Protein AF-A0A6M3M272-F1 (afdb_monomer_lite)

Sequence (73 aa):
MSDRKQYTAFCQQSDGKGTIWIDTVTASGPMDAIGEARAKCANDWEYDVEDVHCLGLATGNVEIVYWEDLNDD

Structure (mmCIF, N/CA/C/O backbone):
data_AF-A0A6M3M272-F1
#
_entry.id   AF-A0A6M3M272-F1
#
loop_
_atom_site.group_PDB
_atom_site.id
_atom_site.type_symbol
_atom_site.label_atom_id
_atom_site.label_alt_id
_atom_site.label_comp_id
_atom_site.label_asym_id
_atom_site.label_entity_id
_atom_site.label_seq_id
_atom_site.pdbx_PDB_ins_code
_atom_site.Cartn_x
_atom_site.Cartn_y
_atom_site.Cartn_z
_atom_site.occupancy
_atom_site.B_iso_or_equiv
_atom_site.auth_seq_id
_atom_site.auth_comp_id
_atom_site.auth_asym_id
_atom_site.auth_atom_id
_atom_site.pdbx_PDB_model_num
ATOM 1 N N . MET A 1 1 ? -15.399 16.933 15.631 1.00 51.84 1 MET A N 1
ATOM 2 C CA . MET A 1 1 ? -14.012 16.446 15.487 1.00 51.84 1 MET A CA 1
ATOM 3 C C . MET A 1 1 ? -14.081 15.301 14.495 1.00 51.84 1 MET A C 1
ATOM 5 O O . MET A 1 1 ? -14.900 14.426 14.724 1.00 51.84 1 MET A O 1
ATOM 9 N N . SER A 1 2 ? -13.369 15.350 13.364 1.00 66.44 2 SER A N 1
ATOM 10 C CA . SER A 1 2 ? -13.323 14.179 12.473 1.00 66.44 2 SER A CA 1
ATOM 11 C C . SER A 1 2 ? -12.594 13.055 13.195 1.00 66.44 2 SER A C 1
ATOM 13 O O . SER A 1 2 ? -11.449 13.249 13.610 1.00 66.44 2 SER A O 1
ATOM 15 N N . ASP A 1 3 ? -13.252 11.909 13.345 1.00 83.94 3 ASP A N 1
ATOM 16 C CA . ASP A 1 3 ? -12.640 10.693 13.871 1.00 83.94 3 ASP A CA 1
ATOM 17 C C . ASP A 1 3 ? -11.623 10.180 12.852 1.00 83.94 3 ASP A C 1
ATOM 19 O O . ASP A 1 3 ? -11.962 9.461 11.909 1.00 83.94 3 ASP A O 1
ATOM 23 N N . ARG A 1 4 ? -10.363 10.594 13.018 1.00 89.75 4 ARG A N 1
ATOM 24 C CA . ARG A 1 4 ? -9.263 10.047 12.229 1.00 89.75 4 ARG A CA 1
ATOM 25 C C . ARG A 1 4 ? -9.025 8.601 12.646 1.00 89.75 4 ARG A C 1
ATOM 27 O O . ARG A 1 4 ? -8.913 8.299 13.832 1.00 89.75 4 ARG A O 1
ATOM 34 N N . LYS A 1 5 ? -8.950 7.717 11.657 1.00 93.31 5 LYS A N 1
ATOM 35 C CA . LYS A 1 5 ? -8.734 6.281 11.828 1.00 93.31 5 LYS A CA 1
ATOM 36 C C . LYS A 1 5 ? -7.419 5.883 11.191 1.00 93.31 5 LYS A C 1
ATOM 38 O O . LYS A 1 5 ? -6.951 6.527 10.252 1.00 93.31 5 LYS A O 1
ATOM 43 N N . GLN A 1 6 ? -6.852 4.816 11.726 1.00 95.62 6 GLN A N 1
ATOM 44 C CA . GLN A 1 6 ? -5.658 4.195 11.197 1.00 95.62 6 GLN A CA 1
ATOM 45 C C . GLN A 1 6 ? -6.044 3.206 10.091 1.00 95.62 6 GLN A C 1
ATOM 47 O O . GLN A 1 6 ? -6.978 2.418 10.265 1.00 95.62 6 GLN A O 1
ATOM 52 N N . TYR A 1 7 ? -5.332 3.268 8.971 1.00 97.38 7 TYR A N 1
ATOM 53 C CA . TYR A 1 7 ? -5.485 2.366 7.837 1.00 97.38 7 TYR A CA 1
ATOM 54 C C . TYR A 1 7 ? -4.124 1.771 7.498 1.00 97.38 7 TYR A C 1
ATOM 56 O O . TYR A 1 7 ? -3.156 2.517 7.355 1.00 97.38 7 TYR A O 1
ATOM 64 N N . THR A 1 8 ? -4.060 0.456 7.336 1.00 97.75 8 THR A N 1
ATOM 65 C CA . THR A 1 8 ? -2.940 -0.201 6.658 1.00 97.75 8 THR A CA 1
ATOM 66 C C . THR A 1 8 ? -3.181 -0.072 5.163 1.00 97.75 8 THR A C 1
ATOM 68 O O . THR A 1 8 ? -4.223 -0.506 4.671 1.00 97.75 8 THR A O 1
ATOM 71 N N . ALA A 1 9 ? -2.259 0.566 4.460 1.00 97.69 9 ALA A N 1
ATOM 72 C CA . ALA A 1 9 ? -2.337 0.810 3.035 1.00 97.69 9 ALA A CA 1
ATOM 73 C C . ALA A 1 9 ? -1.378 -0.097 2.275 1.00 97.69 9 ALA A C 1
ATOM 75 O O . ALA A 1 9 ? -0.287 -0.394 2.751 1.00 97.69 9 ALA A O 1
ATOM 76 N N . PHE A 1 10 ? -1.809 -0.495 1.084 1.00 96.38 10 PHE A N 1
ATOM 77 C CA . PHE A 1 10 ? -1.046 -1.318 0.158 1.00 96.38 10 PHE A CA 1
ATOM 78 C C . PHE A 1 10 ? -0.892 -0.510 -1.125 1.00 96.38 10 PHE A C 1
ATOM 80 O O . PHE A 1 10 ? -1.893 -0.183 -1.770 1.00 96.38 10 PHE A O 1
ATOM 87 N N . CYS A 1 11 ? 0.335 -0.145 -1.470 1.00 96.88 11 CYS A N 1
ATOM 88 C CA . CYS A 1 11 ? 0.642 0.668 -2.639 1.00 96.88 11 CYS A CA 1
ATOM 89 C C . CYS A 1 11 ? 1.604 -0.069 -3.570 1.00 96.88 11 CYS A C 1
ATOM 91 O O . CYS A 1 11 ? 2.454 -0.827 -3.120 1.00 96.88 11 CYS A O 1
ATOM 93 N N . GLN A 1 12 ? 1.469 0.174 -4.867 1.00 95.56 12 GLN A N 1
ATOM 94 C CA . GLN A 1 12 ? 2.359 -0.322 -5.911 1.00 95.56 12 GLN A CA 1
ATOM 95 C C . GLN A 1 12 ? 2.723 0.824 -6.855 1.00 95.56 12 GLN A C 1
ATOM 97 O O . GLN A 1 12 ? 2.002 1.824 -6.921 1.00 95.56 12 GLN A O 1
ATOM 102 N N . GLN A 1 13 ? 3.794 0.668 -7.630 1.00 93.31 13 GLN A N 1
ATOM 103 C CA . GLN A 1 13 ? 4.015 1.505 -8.799 1.00 93.31 13 GLN A CA 1
ATOM 104 C C . GLN A 1 13 ? 2.836 1.372 -9.783 1.00 93.31 13 GLN A C 1
ATOM 106 O O . GLN A 1 13 ? 2.242 0.304 -9.948 1.00 93.31 13 GLN A O 1
ATOM 111 N N . SER A 1 14 ? 2.467 2.474 -10.431 1.00 91.62 14 SER A N 1
ATOM 112 C CA . SER A 1 14 ? 1.306 2.577 -11.323 1.00 91.62 14 SER A CA 1
ATOM 113 C C . SER A 1 14 ? 1.401 1.695 -12.572 1.00 91.62 14 SER A C 1
ATOM 115 O O . SER A 1 14 ? 0.375 1.350 -13.158 1.00 91.62 14 SER A O 1
ATOM 117 N N . ASP A 1 15 ? 2.611 1.294 -12.963 1.00 87.88 15 ASP A N 1
ATOM 118 C CA . ASP A 1 15 ? 2.859 0.377 -14.076 1.00 87.88 15 ASP A CA 1
ATOM 119 C C . ASP A 1 15 ? 2.606 -1.100 -13.716 1.00 87.88 15 ASP A C 1
ATOM 121 O O . ASP A 1 15 ? 2.743 -1.977 -14.574 1.00 87.88 15 ASP A O 1
ATOM 125 N N . GLY A 1 16 ? 2.213 -1.374 -12.467 1.00 82.62 16 GLY A N 1
ATOM 126 C CA . GLY A 1 16 ? 1.944 -2.713 -11.953 1.00 82.62 16 GLY A CA 1
ATOM 127 C C . GLY A 1 16 ? 3.204 -3.552 -11.746 1.00 82.62 16 GLY A C 1
ATOM 128 O O . GLY A 1 16 ? 3.099 -4.772 -11.601 1.00 82.62 16 GLY A O 1
ATOM 129 N N . LYS A 1 17 ? 4.389 -2.930 -11.766 1.00 78.31 17 LYS A N 1
ATOM 130 C CA . LYS A 1 17 ? 5.672 -3.582 -11.504 1.00 78.31 17 LYS A CA 1
ATOM 131 C C . LYS A 1 17 ? 6.196 -3.206 -10.119 1.00 78.31 17 LYS A C 1
ATOM 133 O O . LYS A 1 17 ? 5.734 -2.263 -9.483 1.00 78.31 17 LYS A O 1
ATOM 138 N N . GLY A 1 18 ? 7.172 -3.978 -9.648 1.00 76.75 18 GLY A N 1
ATOM 139 C CA . GLY A 1 18 ? 7.855 -3.725 -8.382 1.00 76.75 18 GLY A CA 1
ATOM 140 C C . GLY A 1 18 ? 7.128 -4.261 -7.148 1.00 76.75 18 GLY A C 1
ATOM 141 O O . GLY A 1 18 ? 6.073 -4.889 -7.236 1.00 76.75 18 GLY A O 1
ATOM 142 N N . THR A 1 19 ? 7.758 -4.018 -5.999 1.00 89.44 19 THR A N 1
ATOM 143 C CA . THR A 1 19 ? 7.300 -4.437 -4.668 1.00 89.44 19 THR A CA 1
ATOM 144 C C . THR A 1 19 ? 6.056 -3.660 -4.237 1.00 89.44 19 THR A C 1
ATOM 146 O O . THR A 1 19 ? 5.820 -2.523 -4.655 1.00 89.44 19 THR A O 1
ATOM 149 N N . ILE A 1 20 ? 5.258 -4.279 -3.378 1.00 93.62 20 ILE A N 1
ATOM 150 C CA . ILE A 1 20 ? 4.160 -3.639 -2.683 1.00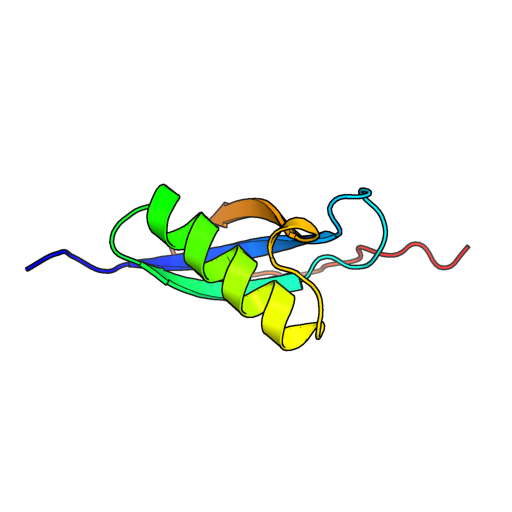 93.62 20 ILE A CA 1
ATOM 151 C C . ILE A 1 20 ? 4.710 -2.936 -1.448 1.00 93.62 20 ILE A C 1
ATOM 153 O O . ILE A 1 20 ? 5.239 -3.541 -0.518 1.00 93.62 20 ILE A O 1
ATOM 157 N N . TRP A 1 21 ? 4.515 -1.627 -1.410 1.00 95.19 21 TRP A N 1
ATOM 158 C CA . TRP A 1 21 ? 4.710 -0.841 -0.208 1.00 95.19 21 TRP A CA 1
ATOM 159 C C . TRP A 1 21 ? 3.533 -1.062 0.739 1.00 95.19 21 TRP A C 1
ATOM 161 O O . TRP A 1 21 ? 2.368 -0.928 0.350 1.00 95.19 21 TRP A O 1
ATOM 171 N N . ILE A 1 22 ? 3.842 -1.392 1.990 1.00 95.38 22 ILE A N 1
ATOM 172 C CA . ILE A 1 22 ? 2.852 -1.574 3.047 1.00 95.38 22 ILE A CA 1
ATOM 173 C C . ILE A 1 22 ? 3.247 -0.704 4.225 1.00 95.38 22 ILE A C 1
ATOM 175 O O . ILE A 1 22 ? 4.286 -0.914 4.845 1.00 95.38 22 ILE A O 1
ATOM 179 N N . ASP A 1 23 ? 2.389 0.245 4.571 1.00 96.19 23 ASP A N 1
ATOM 180 C CA . ASP A 1 23 ? 2.542 1.015 5.797 1.00 96.19 23 ASP A CA 1
ATOM 181 C C . ASP A 1 23 ? 1.188 1.557 6.250 1.00 96.19 23 ASP A C 1
ATOM 183 O O . ASP A 1 23 ? 0.136 1.370 5.640 1.00 96.19 23 ASP A O 1
ATOM 187 N N . THR A 1 24 ? 1.216 2.234 7.378 1.00 96.06 24 THR A N 1
ATOM 188 C CA . THR A 1 24 ? 0.074 2.767 8.062 1.00 96.06 24 THR A CA 1
ATOM 189 C C . THR A 1 24 ? -0.055 4.269 7.831 1.00 96.06 24 THR A C 1
ATOM 191 O O . THR A 1 24 ? 0.911 5.032 7.948 1.00 96.06 24 THR A O 1
ATOM 194 N N . VAL A 1 25 ? -1.288 4.706 7.571 1.00 96.88 25 VAL A N 1
ATOM 195 C CA . VAL A 1 25 ? -1.681 6.115 7.451 1.00 96.88 25 VAL A CA 1
ATOM 196 C C . VAL A 1 25 ? -2.865 6.431 8.357 1.00 96.88 25 VAL A C 1
ATOM 198 O O . VAL A 1 25 ? -3.627 5.550 8.755 1.00 96.88 25 VAL A O 1
ATOM 201 N N . THR A 1 26 ? -3.017 7.702 8.723 1.00 95.94 26 THR A N 1
ATOM 202 C CA . THR A 1 26 ? -4.107 8.166 9.591 1.00 95.94 26 THR A CA 1
ATOM 203 C C . THR A 1 26 ? -4.928 9.225 8.877 1.00 95.94 26 THR A C 1
ATOM 205 O O . THR A 1 26 ? -4.420 10.307 8.598 1.00 95.94 26 THR A O 1
ATOM 208 N N . ALA A 1 27 ? -6.207 8.947 8.631 1.00 96.19 27 ALA A N 1
ATOM 209 C CA . ALA A 1 27 ? -7.067 9.827 7.842 1.00 96.19 27 ALA A CA 1
ATOM 210 C C . ALA A 1 27 ? -8.525 9.816 8.321 1.00 96.19 27 ALA A C 1
ATOM 212 O O . ALA A 1 27 ? -8.936 8.942 9.087 1.00 96.19 27 ALA A O 1
ATOM 213 N N . SER A 1 28 ? -9.324 10.789 7.876 1.00 95.31 28 SER A N 1
ATOM 214 C CA . SER A 1 28 ? -10.736 10.921 8.284 1.00 95.31 28 SER A CA 1
ATOM 215 C C . SER A 1 28 ? -11.664 9.930 7.573 1.00 95.31 28 SER A C 1
ATOM 217 O O . SER A 1 28 ? -12.765 9.658 8.046 1.00 95.31 28 SER A O 1
ATOM 219 N N . GLY A 1 29 ? -11.224 9.365 6.449 1.00 95.38 29 GLY A N 1
ATOM 220 C CA . GLY A 1 29 ? -11.985 8.402 5.664 1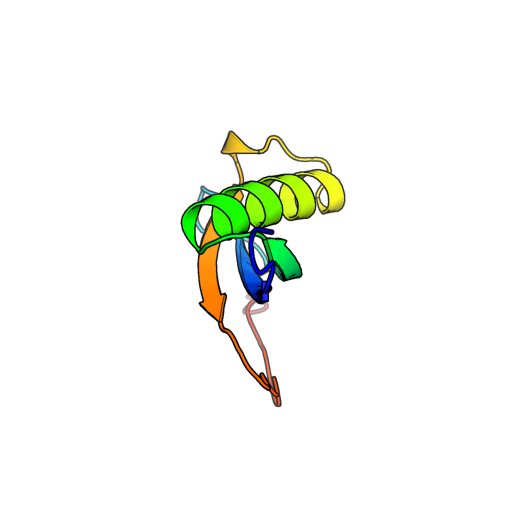.00 95.38 29 GLY A CA 1
ATOM 221 C C . GLY A 1 29 ? -11.120 7.702 4.614 1.00 95.38 29 GLY A C 1
ATOM 222 O O . GLY A 1 29 ? -9.958 8.070 4.441 1.00 95.38 29 GLY A O 1
ATOM 223 N N . PRO A 1 30 ? -11.674 6.711 3.894 1.00 95.94 30 PRO A N 1
ATOM 224 C CA . PRO A 1 30 ? -10.918 5.921 2.923 1.00 95.94 30 PRO A CA 1
ATOM 225 C C . PRO A 1 30 ? -10.329 6.744 1.772 1.00 95.94 30 PRO A C 1
ATOM 227 O O . PRO A 1 30 ? -9.194 6.511 1.381 1.00 95.94 30 PRO A O 1
ATOM 230 N N . MET A 1 31 ? -11.061 7.736 1.252 1.00 96.50 31 MET A N 1
ATOM 231 C CA . MET A 1 31 ? -10.561 8.573 0.150 1.00 96.50 31 MET A CA 1
ATOM 232 C C . MET A 1 31 ? -9.365 9.431 0.575 1.00 96.50 31 MET A C 1
ATOM 234 O O . MET A 1 31 ? -8.380 9.509 -0.155 1.00 96.50 31 MET A O 1
ATOM 238 N N . ASP A 1 32 ? -9.422 10.004 1.779 1.00 96.81 32 ASP A N 1
ATOM 239 C CA . ASP A 1 32 ? -8.297 10.741 2.359 1.00 96.81 32 ASP A CA 1
ATOM 240 C C . ASP A 1 32 ? -7.114 9.794 2.620 1.00 96.81 32 ASP A C 1
ATOM 242 O O . ASP A 1 32 ? -5.978 10.120 2.297 1.00 96.81 32 ASP A O 1
ATOM 246 N N . ALA A 1 33 ? -7.377 8.589 3.143 1.00 97.62 33 ALA A N 1
ATOM 247 C CA . ALA A 1 33 ? -6.349 7.578 3.387 1.00 97.62 33 ALA A CA 1
ATOM 248 C C . ALA A 1 33 ? -5.647 7.130 2.097 1.00 97.62 33 ALA A C 1
ATOM 250 O O . ALA A 1 33 ? -4.438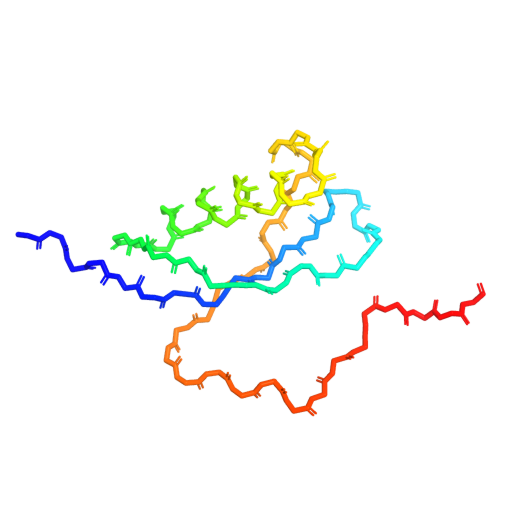 6.939 2.120 1.00 97.62 33 ALA A O 1
ATOM 251 N N . ILE A 1 34 ? -6.364 7.011 0.974 1.00 98.19 34 ILE A N 1
ATOM 252 C CA . ILE A 1 34 ? -5.760 6.731 -0.338 1.00 98.19 34 ILE A CA 1
ATOM 253 C C . ILE A 1 34 ? -4.802 7.859 -0.734 1.00 98.19 34 ILE A C 1
ATOM 255 O O . ILE A 1 34 ? -3.692 7.586 -1.185 1.00 98.19 34 ILE A O 1
ATOM 259 N N . GLY A 1 35 ? -5.211 9.121 -0.566 1.00 97.75 35 GLY A N 1
ATOM 260 C CA . GLY A 1 35 ? -4.359 10.274 -0.870 1.00 97.75 35 GLY A CA 1
ATOM 261 C C . GLY A 1 35 ? -3.083 10.292 -0.027 1.00 97.75 35 GLY A C 1
ATOM 262 O O . GLY A 1 35 ? -1.986 10.388 -0.573 1.00 97.75 35 GLY A O 1
ATOM 263 N N . GLU A 1 36 ? -3.228 10.119 1.288 1.00 97.88 36 GLU A N 1
ATOM 264 C CA . GLU A 1 36 ? -2.110 10.060 2.239 1.00 97.88 36 GLU A CA 1
ATOM 265 C C . GLU A 1 36 ? -1.181 8.869 1.964 1.00 97.88 36 GLU A C 1
ATOM 267 O O . GLU A 1 36 ? 0.038 9.013 1.987 1.00 97.88 36 GLU A O 1
ATOM 272 N N . ALA A 1 37 ? -1.739 7.694 1.654 1.00 98.31 37 ALA A N 1
ATOM 273 C CA . ALA A 1 37 ? -0.962 6.500 1.336 1.00 98.31 3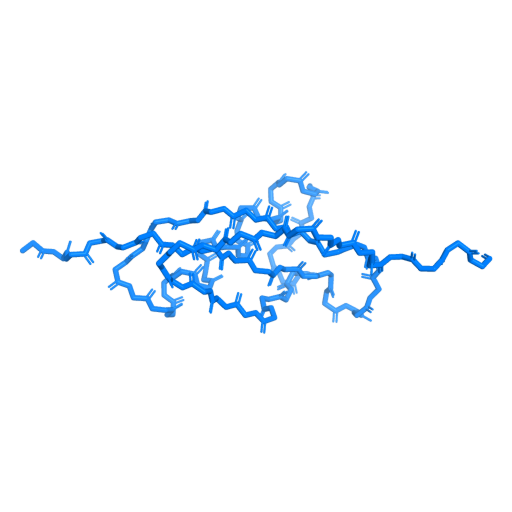7 ALA A CA 1
ATOM 274 C C . ALA A 1 37 ? -0.136 6.677 0.063 1.00 98.31 37 ALA A C 1
ATOM 276 O O . ALA A 1 37 ? 1.042 6.329 0.049 1.00 98.31 37 ALA A O 1
ATOM 277 N N . ARG A 1 38 ? -0.726 7.257 -0.990 1.00 98.25 38 ARG A N 1
ATOM 278 C CA . ARG A 1 38 ? -0.004 7.550 -2.234 1.00 98.25 38 ARG A CA 1
ATOM 279 C C . ARG A 1 38 ? 1.099 8.577 -2.009 1.00 98.25 38 ARG A C 1
ATOM 281 O O . ARG A 1 38 ? 2.209 8.365 -2.476 1.00 98.25 38 ARG A O 1
ATOM 288 N N . ALA A 1 39 ? 0.818 9.652 -1.269 1.00 98.19 39 ALA A N 1
ATOM 289 C CA . ALA A 1 39 ? 1.804 10.688 -0.970 1.00 98.19 39 ALA A CA 1
ATOM 290 C C . ALA A 1 39 ? 2.981 10.150 -0.141 1.00 98.19 39 ALA A C 1
ATOM 292 O O . ALA A 1 39 ? 4.135 10.442 -0.447 1.00 98.19 39 ALA A O 1
ATOM 293 N N . LYS A 1 40 ? 2.695 9.337 0.881 1.00 98.31 40 LYS A N 1
ATOM 294 C CA . LYS A 1 40 ? 3.722 8.741 1.740 1.00 98.31 40 LYS A CA 1
ATOM 295 C C . LYS A 1 40 ? 4.569 7.713 0.992 1.00 98.31 40 LYS A C 1
ATOM 297 O O . LYS A 1 40 ? 5.787 7.797 1.038 1.00 98.31 40 LYS A O 1
ATOM 302 N N . CYS A 1 41 ? 3.934 6.803 0.257 1.00 97.94 41 CYS A N 1
ATOM 303 C CA . CYS A 1 41 ? 4.634 5.819 -0.566 1.00 97.94 41 CYS A CA 1
ATOM 304 C C . CYS A 1 41 ? 5.522 6.493 -1.624 1.00 97.94 41 CYS A C 1
ATOM 306 O O . CYS A 1 41 ? 6.688 6.139 -1.751 1.00 97.94 41 CYS A O 1
ATOM 308 N N . ALA A 1 42 ? 5.010 7.517 -2.315 1.00 97.38 42 ALA A N 1
ATOM 309 C CA . ALA A 1 42 ? 5.788 8.288 -3.283 1.00 97.38 42 ALA A CA 1
ATOM 310 C C . ALA A 1 42 ? 7.009 8.956 -2.636 1.00 97.38 42 ALA A C 1
ATOM 312 O O . ALA A 1 42 ? 8.103 8.890 -3.182 1.00 97.38 42 ALA A O 1
ATOM 313 N N .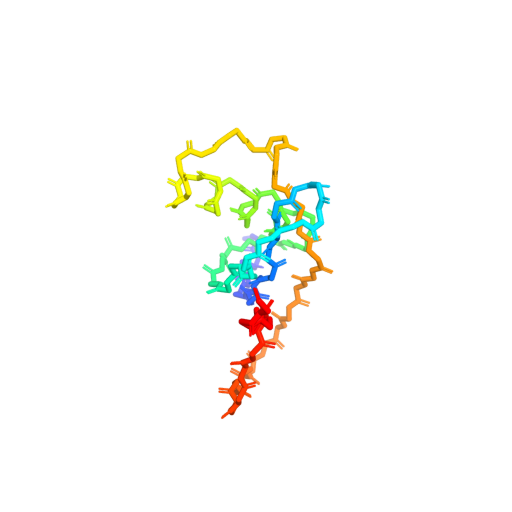 ASN A 1 43 ? 6.848 9.537 -1.443 1.00 97.69 43 ASN A N 1
ATOM 314 C CA . ASN A 1 43 ? 7.965 10.096 -0.687 1.00 97.69 43 ASN A CA 1
ATOM 315 C C . ASN A 1 43 ? 9.005 9.028 -0.305 1.00 97.69 43 ASN A C 1
ATOM 317 O O . ASN A 1 43 ? 10.197 9.274 -0.448 1.00 97.69 43 ASN A O 1
ATOM 321 N N . ASP A 1 44 ? 8.567 7.859 0.165 1.00 96.88 44 ASP A N 1
ATOM 322 C CA . ASP A 1 44 ? 9.468 6.773 0.572 1.00 96.88 44 ASP A CA 1
ATOM 323 C C . ASP A 1 44 ? 10.236 6.170 -0.616 1.00 96.88 44 ASP A C 1
ATOM 325 O O . ASP A 1 44 ? 11.358 5.694 -0.450 1.00 96.88 44 ASP A O 1
ATOM 329 N N . TRP A 1 45 ? 9.643 6.196 -1.810 1.00 94.94 45 TRP A N 1
ATOM 330 C CA . TRP A 1 45 ? 10.265 5.739 -3.055 1.00 94.94 45 TRP A CA 1
ATOM 331 C C . TRP A 1 45 ? 11.003 6.834 -3.830 1.00 94.94 45 TRP A C 1
ATOM 333 O O . TRP A 1 45 ? 11.669 6.520 -4.812 1.00 94.94 45 TRP A O 1
ATOM 343 N N . GLU A 1 46 ? 10.898 8.096 -3.406 1.00 96.12 46 GLU A N 1
ATOM 344 C CA . GLU A 1 46 ? 11.370 9.272 -4.153 1.00 96.12 46 GLU A CA 1
ATOM 345 C C . GLU A 1 46 ? 10.746 9.381 -5.564 1.00 96.12 46 GLU A C 1
ATOM 347 O O . GLU A 1 46 ? 11.401 9.778 -6.528 1.00 96.12 46 GLU A O 1
ATOM 352 N N . TYR A 1 47 ? 9.472 8.993 -5.694 1.00 94.00 47 TYR A N 1
ATOM 353 C CA . TYR A 1 47 ? 8.694 8.978 -6.942 1.00 94.00 47 TYR A CA 1
ATOM 354 C C . TYR A 1 47 ? 7.652 10.103 -6.967 1.00 94.00 47 TYR A C 1
ATOM 356 O O . TYR A 1 47 ? 7.347 10.722 -5.945 1.00 94.00 47 TYR A O 1
ATOM 364 N N . ASP A 1 48 ? 7.047 10.333 -8.134 1.00 97.00 48 ASP A N 1
ATOM 365 C CA . ASP A 1 48 ? 5.868 11.185 -8.239 1.00 97.00 48 ASP A CA 1
ATOM 366 C C . ASP A 1 48 ? 4.620 10.455 -7.712 1.00 97.00 48 ASP A C 1
ATOM 368 O O . ASP A 1 48 ? 4.418 9.259 -7.914 1.00 97.00 48 ASP A O 1
ATOM 372 N N . VAL A 1 49 ? 3.715 11.189 -7.055 1.00 97.19 49 VAL A N 1
ATOM 373 C CA . VAL A 1 49 ? 2.462 10.627 -6.502 1.00 97.19 49 VAL A CA 1
ATOM 374 C C . VAL A 1 49 ? 1.576 10.007 -7.592 1.00 97.19 49 VAL A C 1
ATOM 376 O O . VAL A 1 49 ? 0.797 9.082 -7.334 1.00 97.19 49 VAL A O 1
ATOM 379 N N . GLU A 1 50 ? 1.674 10.515 -8.820 1.00 96.38 50 GLU A N 1
ATOM 380 C CA . GLU A 1 50 ? 0.974 9.988 -9.997 1.00 96.38 50 GLU A CA 1
ATOM 381 C C . GLU A 1 50 ? 1.464 8.586 -10.388 1.00 96.38 50 GLU A C 1
ATOM 383 O O . GLU A 1 50 ? 0.668 7.791 -10.892 1.00 96.38 50 GLU A O 1
ATOM 388 N N . ASP A 1 51 ? 2.705 8.245 -10.033 1.00 95.81 51 ASP A N 1
ATOM 389 C CA . ASP A 1 51 ? 3.315 6.938 -10.276 1.00 95.81 51 ASP A CA 1
ATOM 390 C C . ASP A 1 51 ? 3.008 5.912 -9.181 1.00 95.81 51 ASP A C 1
ATOM 392 O O . ASP A 1 51 ? 3.466 4.775 -9.256 1.00 95.81 51 ASP A O 1
ATOM 396 N N . VAL A 1 52 ? 2.196 6.271 -8.182 1.00 96.62 52 VAL A N 1
ATOM 397 C CA . VAL A 1 52 ? 1.779 5.368 -7.105 1.00 96.62 52 VAL A CA 1
ATOM 398 C C . VAL A 1 52 ? 0.296 5.041 -7.206 1.00 96.62 52 VAL A C 1
ATOM 400 O O . VAL A 1 52 ? -0.572 5.924 -7.186 1.00 96.62 52 VAL A O 1
ATOM 403 N N . HIS A 1 53 ? -0.009 3.748 -7.219 1.00 96.56 53 HIS A N 1
ATOM 404 C CA . HIS A 1 53 ? -1.354 3.204 -7.158 1.00 96.56 53 HIS A CA 1
ATOM 405 C C . HIS A 1 53 ? -1.628 2.579 -5.785 1.00 96.56 53 HIS A C 1
ATOM 407 O O . HIS A 1 53 ? -0.919 1.681 -5.342 1.00 96.56 53 HIS A O 1
ATOM 413 N N . CYS A 1 54 ? -2.681 3.040 -5.104 1.00 97.06 54 CYS A N 1
ATOM 414 C CA . CYS A 1 54 ? -3.149 2.417 -3.867 1.00 97.06 54 CYS A CA 1
ATOM 415 C C . CYS A 1 54 ? -4.068 1.240 -4.216 1.00 97.06 54 CYS A C 1
ATOM 417 O O . CYS A 1 54 ? -5.181 1.449 -4.699 1.00 97.06 54 CYS A O 1
ATOM 419 N N . LEU A 1 55 ? -3.597 0.018 -3.973 1.00 96.12 55 LEU A N 1
ATOM 420 C CA . LEU A 1 55 ? -4.316 -1.226 -4.259 1.00 96.12 55 LEU A CA 1
ATOM 421 C C . LEU A 1 55 ? -5.447 -1.481 -3.263 1.00 96.12 55 LEU A C 1
ATOM 423 O O . LEU A 1 55 ? -6.460 -2.094 -3.598 1.00 96.12 55 LEU A O 1
ATOM 427 N N . GLY A 1 56 ? -5.276 -1.027 -2.022 1.00 96.75 56 GLY A N 1
ATOM 428 C CA . GLY A 1 56 ? -6.261 -1.261 -0.983 1.00 96.75 56 GLY A CA 1
ATOM 429 C C . GLY A 1 56 ? -5.914 -0.624 0.351 1.00 96.75 56 GLY A C 1
ATOM 430 O O . GLY A 1 56 ? -4.796 -0.170 0.596 1.00 96.75 56 GLY A O 1
ATOM 431 N N . LEU A 1 57 ? -6.918 -0.630 1.224 1.00 97.81 57 LEU A N 1
ATOM 432 C CA . LEU A 1 57 ? -6.828 -0.203 2.611 1.00 97.81 57 LEU A CA 1
ATOM 433 C C . LEU A 1 57 ? -7.472 -1.265 3.502 1.00 97.81 57 LEU A C 1
ATOM 435 O O . LEU A 1 57 ? -8.542 -1.784 3.181 1.00 97.81 57 LEU A O 1
ATOM 439 N N . ALA A 1 58 ? -6.867 -1.519 4.653 1.00 97.12 58 ALA A N 1
ATOM 440 C CA . ALA A 1 58 ? -7.434 -2.334 5.716 1.00 97.12 58 ALA A CA 1
ATOM 441 C C . ALA A 1 58 ? -7.528 -1.525 7.016 1.00 97.12 58 ALA A C 1
ATOM 443 O O . ALA A 1 58 ? -6.712 -0.645 7.283 1.00 97.12 58 ALA A O 1
ATOM 444 N N . THR A 1 59 ? -8.537 -1.824 7.833 1.00 95.00 59 THR A N 1
AT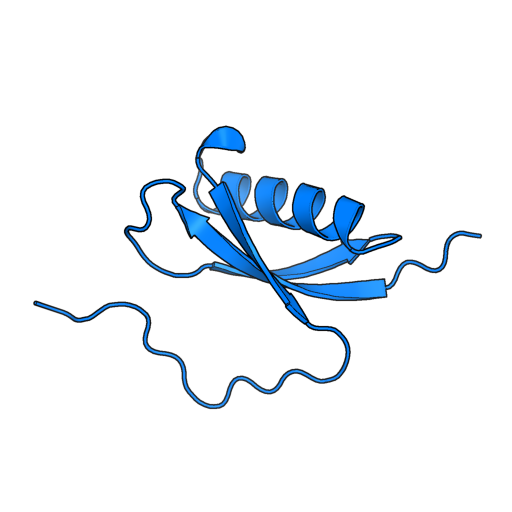OM 445 C CA . THR A 1 59 ? -8.722 -1.234 9.167 1.00 95.00 59 THR A CA 1
ATOM 446 C C . THR A 1 59 ? -8.798 -2.328 10.218 1.00 95.00 59 THR A C 1
ATOM 448 O O . THR A 1 59 ? -9.315 -3.407 9.936 1.00 95.00 59 THR A O 1
ATOM 451 N N . GLY A 1 60 ? -8.405 -2.013 11.451 1.00 88.31 60 GLY A N 1
ATOM 452 C CA . GLY A 1 60 ? -8.397 -2.970 12.557 1.00 88.31 60 GLY A CA 1
ATOM 453 C C . GLY A 1 60 ? -7.023 -3.609 12.737 1.00 88.31 60 GLY A C 1
ATOM 454 O O . GLY A 1 60 ? -6.021 -3.046 12.309 1.00 88.31 60 GLY A O 1
ATOM 455 N N . ASN A 1 61 ? -6.973 -4.762 13.406 1.00 85.62 61 ASN A N 1
ATOM 456 C CA . ASN A 1 61 ? -5.719 -5.482 13.607 1.00 85.62 61 ASN A CA 1
ATOM 457 C C . ASN A 1 61 ? -5.386 -6.300 12.352 1.00 85.62 61 ASN A C 1
ATOM 459 O O . ASN A 1 61 ? -6.063 -7.289 12.072 1.00 85.62 61 ASN A O 1
ATOM 463 N N . VAL A 1 62 ? -4.379 -5.863 11.599 1.00 88.94 62 VAL A N 1
ATOM 464 C CA . VAL A 1 62 ? -3.887 -6.549 10.401 1.00 88.94 62 VAL A CA 1
ATOM 465 C C . VAL A 1 62 ? -2.582 -7.244 10.768 1.00 88.94 62 VAL A C 1
ATOM 467 O O . VAL A 1 62 ? -1.560 -6.592 10.961 1.00 88.94 62 VAL A O 1
ATOM 470 N N . GLU A 1 63 ? -2.621 -8.569 10.877 1.00 91.62 63 GLU A N 1
ATOM 471 C CA . GLU A 1 63 ? -1.431 -9.388 11.102 1.00 91.62 63 GLU A CA 1
ATOM 472 C C . GLU A 1 63 ? -0.962 -9.968 9.765 1.00 91.62 63 GLU A C 1
ATOM 474 O O . GLU A 1 63 ? -1.575 -10.883 9.212 1.00 91.62 63 GLU A O 1
ATOM 479 N N . ILE A 1 64 ? 0.118 -9.406 9.222 1.00 88.38 64 ILE A N 1
ATOM 480 C CA . ILE A 1 64 ? 0.750 -9.913 8.002 1.00 88.38 64 ILE A CA 1
ATOM 481 C C . ILE A 1 64 ? 1.739 -11.001 8.418 1.00 88.38 64 ILE A C 1
ATOM 483 O O . ILE A 1 64 ? 2.849 -10.712 8.854 1.00 88.38 64 ILE A O 1
ATOM 487 N N . VAL A 1 65 ? 1.308 -12.260 8.327 1.00 93.56 65 VAL A N 1
ATOM 488 C CA . VAL A 1 65 ? 2.106 -13.425 8.758 1.00 93.56 65 VAL A CA 1
ATOM 489 C C . VAL A 1 65 ? 3.135 -13.879 7.721 1.00 93.56 65 VAL A C 1
ATOM 491 O O . VAL A 1 65 ? 4.134 -14.499 8.071 1.00 93.56 65 VAL A O 1
ATOM 494 N N . TYR A 1 66 ? 2.885 -13.592 6.445 1.00 88.75 66 TYR A N 1
ATOM 495 C CA . TYR A 1 66 ? 3.772 -13.890 5.327 1.00 88.75 66 TYR A CA 1
ATOM 496 C C . TYR A 1 66 ? 3.417 -12.973 4.157 1.00 88.75 66 TYR A C 1
ATOM 498 O O . TYR A 1 66 ? 2.237 -12.704 3.919 1.00 88.75 66 TYR A O 1
ATOM 506 N N . TRP A 1 67 ? 4.437 -12.495 3.451 1.00 86.12 67 TRP A N 1
ATOM 507 C CA . TRP A 1 67 ? 4.299 -11.639 2.283 1.00 86.12 67 TRP A CA 1
ATOM 508 C C . TRP A 1 67 ? 5.462 -11.897 1.326 1.00 86.12 67 TRP A C 1
ATOM 510 O O . TRP A 1 67 ? 6.617 -11.858 1.745 1.00 86.12 67 TRP A O 1
ATOM 520 N N . GLU A 1 68 ? 5.145 -12.158 0.062 1.00 84.19 68 GLU A N 1
ATOM 521 C CA . GLU A 1 68 ? 6.099 -12.328 -1.034 1.00 84.19 68 GLU A CA 1
ATOM 522 C C . GLU A 1 68 ? 5.465 -11.696 -2.276 1.00 84.19 68 GLU A C 1
ATOM 524 O O . GLU A 1 68 ? 4.450 -12.172 -2.782 1.00 84.19 68 GLU A O 1
ATOM 529 N N . ASP A 1 69 ? 5.999 -10.556 -2.697 1.00 80.25 69 ASP A N 1
ATOM 530 C CA . ASP A 1 69 ? 5.473 -9.721 -3.783 1.00 80.25 69 ASP A CA 1
ATOM 531 C C . ASP A 1 69 ? 6.415 -9.599 -4.981 1.00 80.25 69 ASP A C 1
ATOM 533 O O . ASP A 1 69 ? 6.062 -8.982 -5.986 1.00 80.25 69 ASP A O 1
ATOM 537 N N . LEU A 1 70 ? 7.591 -10.211 -4.894 1.00 73.44 70 LEU A N 1
ATOM 538 C CA . LEU A 1 70 ? 8.521 -10.384 -5.994 1.00 73.44 70 LEU A CA 1
ATOM 539 C C . LEU A 1 70 ? 8.743 -11.883 -6.182 1.00 73.44 70 LEU A C 1
ATOM 541 O O . LEU A 1 70 ? 9.080 -12.583 -5.231 1.00 73.44 70 LEU A O 1
ATOM 545 N N . ASN A 1 71 ? 8.588 -12.361 -7.415 1.00 63.06 71 ASN A N 1
ATOM 546 C CA . ASN A 1 71 ? 9.262 -13.583 -7.830 1.00 63.06 71 ASN A CA 1
ATOM 547 C C . ASN A 1 71 ? 10.653 -13.163 -8.313 1.00 63.06 71 ASN A C 1
ATOM 549 O O . ASN A 1 71 ? 10.753 -12.374 -9.255 1.00 63.06 71 ASN A O 1
ATOM 553 N N . ASP A 1 72 ? 11.705 -13.665 -7.664 1.00 55.53 72 ASP A N 1
ATOM 554 C CA . ASP A 1 72 ? 13.057 -13.667 -8.230 1.00 55.53 72 ASP A CA 1
ATOM 555 C C . ASP A 1 72 ? 13.054 -14.607 -9.456 1.00 55.53 72 ASP A C 1
ATOM 557 O O . ASP A 1 72 ? 13.328 -15.801 -9.320 1.00 55.53 72 ASP A O 1
ATOM 561 N N . ASP A 1 73 ? 12.690 -14.092 -10.635 1.00 56.47 73 ASP A N 1
ATOM 562 C CA . ASP A 1 73 ? 12.964 -14.736 -11.933 1.00 56.47 73 ASP A CA 1
ATOM 563 C C . ASP A 1 73 ? 14.282 -14.210 -12.533 1.00 56.47 73 ASP A C 1
ATOM 565 O O . ASP A 1 73 ? 14.436 -12.971 -12.666 1.00 56.47 73 ASP A O 1
#

Secondary structure (DSSP, 8-state):
----EEEEEEEEETTS-SPPEEEEEEESSHHHHHHHHHHHHHHHHT--GGGEEEEEEE-S-------------

pLDDT: mean 91.11, std 10.45, range [51.84, 98.31]

Organism: NCBI:txid1070528

Radius of gyration: 12.7 Å; chains: 1; bounding box: 27×31×30 Å

Foldseek 3Di:
DQPWFKKWWWKDFPVLDDDIDTDIDTGSDDVRRQQRVLVVVCVVVVHDSVRMDTPDIDGDDDDCPDDDRDDPD